Protein AF-A0A1B7YRK6-F1 (afdb_monomer_lite)

Radius of gyration: 21.03 Å; chains: 1; bounding box: 61×42×47 Å

Structure (mmCIF, N/CA/C/O backbone):
data_AF-A0A1B7YRK6-F1
#
_entry.id   AF-A0A1B7YRK6-F1
#
loop_
_atom_site.group_PDB
_atom_site.id
_atom_site.type_symbol
_atom_site.label_atom_id
_atom_site.label_alt_id
_atom_site.label_comp_id
_atom_site.label_asym_id
_atom_site.label_entity_id
_atom_site.label_seq_id
_atom_site.pdbx_PDB_ins_code
_atom_site.Cartn_x
_atom_site.Cartn_y
_atom_site.Cartn_z
_atom_site.occupancy
_atom_site.B_iso_or_equiv
_atom_site.auth_seq_id
_atom_site.auth_comp_id
_atom_site.auth_asym_id
_atom_site.auth_atom_id
_atom_site.pdbx_PDB_model_num
ATOM 1 N N . MET A 1 1 ? -47.506 -24.600 25.001 1.00 58.94 1 MET A N 1
ATOM 2 C CA . MET A 1 1 ? -47.077 -23.184 25.116 1.00 58.94 1 MET A CA 1
ATOM 3 C C . MET A 1 1 ? -45.556 -22.979 25.118 1.00 58.94 1 MET A C 1
ATOM 5 O O . MET A 1 1 ? -45.128 -21.920 24.687 1.00 58.94 1 MET A O 1
ATOM 9 N N . SER A 1 2 ? -44.720 -23.956 25.503 1.00 68.44 2 SER A N 1
ATOM 10 C CA . SER A 1 2 ? -43.252 -23.774 25.579 1.00 68.44 2 SER A CA 1
ATOM 11 C C . SER A 1 2 ? -42.533 -23.598 24.230 1.00 68.44 2 SER A C 1
ATOM 13 O O . SER A 1 2 ? -41.586 -22.824 24.140 1.00 68.44 2 SER A O 1
ATOM 15 N N . ARG A 1 3 ? -42.990 -24.269 23.162 1.00 61.28 3 ARG A N 1
ATOM 16 C CA . ARG A 1 3 ? -42.303 -24.245 21.856 1.00 61.28 3 ARG A CA 1
ATOM 17 C C . ARG A 1 3 ? -42.403 -22.895 21.134 1.00 61.28 3 ARG A C 1
ATOM 19 O O . ARG A 1 3 ? -41.414 -22.431 20.588 1.00 61.28 3 ARG A O 1
ATOM 26 N N . LEU A 1 4 ? -43.555 -22.221 21.191 1.00 70.06 4 LEU A N 1
ATOM 27 C CA . LEU A 1 4 ? -43.751 -20.888 20.589 1.00 70.06 4 LEU A CA 1
ATOM 28 C C . LEU A 1 4 ? -42.858 -19.814 21.232 1.00 70.06 4 LEU A C 1
ATOM 30 O O . LEU A 1 4 ? -42.309 -18.969 20.530 1.00 70.06 4 LEU A O 1
ATOM 34 N N . LEU A 1 5 ? -42.647 -19.898 22.549 1.00 69.94 5 LEU A N 1
ATOM 35 C CA . LEU A 1 5 ? -41.717 -19.035 23.284 1.00 69.94 5 LEU A CA 1
ATOM 36 C C . LEU A 1 5 ? -40.255 -19.296 22.887 1.00 69.94 5 LEU A C 1
ATOM 38 O O . LEU A 1 5 ? -39.500 -18.347 22.684 1.00 69.94 5 LEU A O 1
ATOM 42 N N . GLN A 1 6 ? -39.870 -20.562 22.688 1.00 72.88 6 GLN A N 1
ATOM 43 C CA . GLN A 1 6 ? -38.528 -20.914 22.206 1.00 72.88 6 GLN A CA 1
ATOM 44 C C . GLN A 1 6 ? -38.248 -20.382 20.794 1.00 72.88 6 GLN A C 1
ATOM 46 O O . GLN A 1 6 ? -37.171 -19.833 20.564 1.00 72.88 6 GLN A O 1
ATOM 51 N N . TYR A 1 7 ? -39.204 -20.484 19.863 1.00 79.38 7 TYR A N 1
ATOM 52 C CA . TYR A 1 7 ? -39.031 -19.945 18.507 1.00 79.38 7 TYR A CA 1
ATOM 53 C C . TYR A 1 7 ? -38.956 -18.411 18.492 1.00 79.38 7 TYR A C 1
ATOM 55 O O . TYR A 1 7 ? -38.153 -17.848 17.747 1.00 79.38 7 TYR A O 1
ATOM 63 N N . GLY A 1 8 ? -39.722 -17.734 19.356 1.00 80.12 8 GLY A N 1
ATOM 64 C CA . GLY A 1 8 ? -39.638 -16.281 19.531 1.00 80.12 8 GLY A CA 1
ATOM 65 C C . GLY A 1 8 ? -38.273 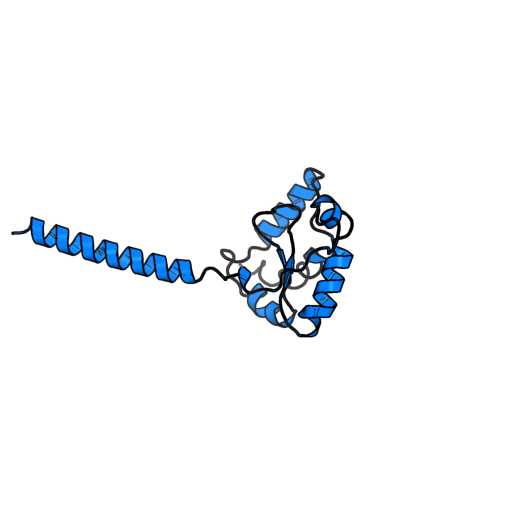-15.825 20.059 1.00 80.12 8 GLY A C 1
ATOM 66 O O . GLY A 1 8 ? -37.666 -14.908 19.504 1.00 80.12 8 GLY A O 1
ATOM 67 N N . CYS A 1 9 ? -37.740 -16.513 21.075 1.00 81.25 9 CYS A N 1
ATOM 68 C CA . CYS A 1 9 ? -36.396 -16.246 21.593 1.00 81.25 9 CYS A CA 1
ATOM 69 C C . CYS A 1 9 ? -35.302 -16.510 20.548 1.00 81.25 9 CYS A C 1
ATOM 71 O O . CYS A 1 9 ? -34.363 -15.722 20.441 1.00 81.25 9 CYS A O 1
ATOM 73 N N . ALA A 1 10 ? -35.428 -17.576 19.752 1.00 83.19 10 ALA A N 1
ATOM 74 C CA . ALA A 1 10 ? -34.457 -17.904 18.711 1.00 83.19 10 ALA A CA 1
ATOM 75 C C . ALA A 1 10 ? -34.417 -16.841 17.599 1.00 83.19 10 ALA A C 1
ATOM 77 O O . ALA A 1 10 ? -33.333 -16.429 17.190 1.00 83.19 10 ALA A O 1
ATOM 78 N N . LEU A 1 11 ? -35.576 -16.341 17.154 1.00 85.75 11 LEU A N 1
ATOM 79 C CA . LEU A 1 11 ? -35.660 -15.282 16.141 1.00 85.75 11 LEU A CA 1
ATOM 80 C C . LEU A 1 11 ? -35.078 -13.952 16.634 1.00 85.75 11 LEU A C 1
ATOM 82 O O . LEU A 1 11 ? -34.357 -13.286 15.889 1.00 85.75 11 LEU A O 1
ATOM 86 N N . LEU A 1 12 ? -35.327 -13.588 17.896 1.00 88.56 12 LEU A N 1
ATOM 87 C CA . LEU A 1 12 ? -34.723 -12.400 18.504 1.00 88.56 12 LEU A CA 1
ATOM 88 C C . LEU A 1 12 ? -33.202 -12.542 18.631 1.00 88.56 12 LEU A C 1
ATOM 90 O O . LEU A 1 12 ? -32.476 -11.620 18.264 1.00 88.56 12 LEU A O 1
ATOM 94 N N . ALA A 1 13 ? -32.707 -13.700 19.078 1.00 86.62 13 ALA A N 1
ATOM 95 C CA . ALA A 1 13 ? -31.271 -13.958 19.175 1.00 86.62 13 ALA A CA 1
ATOM 96 C C . ALA A 1 13 ? -30.585 -13.903 17.800 1.00 86.62 13 ALA A C 1
ATOM 98 O O . ALA A 1 13 ? -29.521 -13.297 17.668 1.00 86.62 1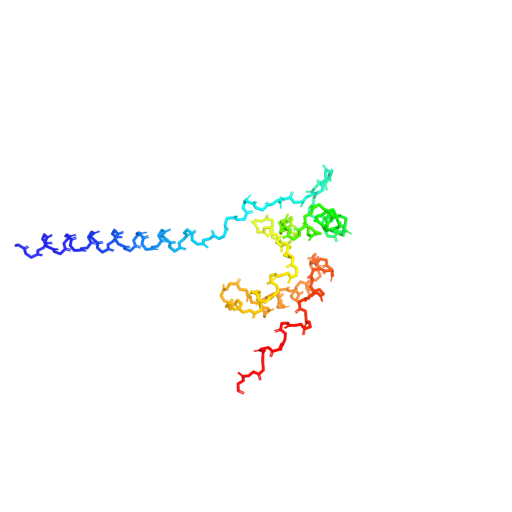3 ALA A O 1
ATOM 99 N N . PHE A 1 14 ? -31.215 -14.462 16.763 1.00 89.38 14 PHE A N 1
ATOM 100 C CA . PHE A 1 14 ? -30.693 -14.418 15.397 1.00 89.38 14 PHE A CA 1
ATOM 101 C C . PHE A 1 14 ? -30.685 -12.992 14.838 1.00 89.38 14 PHE A C 1
ATOM 103 O O . PHE A 1 14 ? -29.688 -12.557 14.263 1.00 89.38 14 PHE A O 1
ATOM 110 N N . GLY A 1 15 ? -31.761 -12.232 15.070 1.00 88.88 15 GLY A N 1
ATOM 111 C CA . GLY A 1 15 ? -31.853 -10.826 14.684 1.00 88.88 15 GLY A CA 1
ATOM 112 C C . GLY A 1 15 ? -30.778 -9.970 15.353 1.00 88.88 15 GLY A C 1
ATOM 113 O O . GLY A 1 15 ? -30.107 -9.193 14.675 1.00 88.88 15 GLY A O 1
ATOM 114 N N . VAL A 1 16 ? -30.551 -10.159 16.656 1.00 90.50 16 VAL A N 1
ATOM 115 C CA . VAL A 1 16 ? -29.501 -9.464 17.418 1.00 90.50 16 VAL A CA 1
ATOM 116 C C . VAL A 1 16 ? -28.107 -9.869 16.934 1.00 90.50 16 VAL A C 1
ATOM 118 O O . VAL A 1 16 ? -27.272 -8.995 16.696 1.00 90.50 16 VAL A O 1
ATOM 121 N N . CYS A 1 17 ? -27.856 -11.162 16.713 1.00 86.94 17 CYS A N 1
ATOM 122 C CA . CYS A 1 17 ? -26.573 -11.656 16.210 1.00 86.94 17 CYS A CA 1
ATOM 123 C C . CYS A 1 17 ? -26.264 -11.100 14.810 1.00 86.94 17 CYS A C 1
ATOM 125 O O . CYS A 1 17 ? -25.164 -10.598 14.570 1.00 86.94 17 CYS A O 1
ATOM 127 N N . TRP A 1 18 ? -27.261 -11.072 13.921 1.00 85.38 18 TRP A N 1
ATOM 128 C CA . TRP A 1 18 ? -27.142 -10.479 12.590 1.00 85.38 18 TRP A CA 1
ATOM 129 C C . TRP A 1 18 ? -26.868 -8.972 12.649 1.00 85.38 18 TRP A C 1
ATOM 131 O O . TRP A 1 18 ? -26.013 -8.465 11.923 1.00 85.38 18 TRP A O 1
ATOM 141 N N . LEU A 1 19 ? -27.528 -8.239 13.551 1.00 85.00 19 LEU A N 1
ATOM 142 C CA . LEU A 1 19 ? -27.313 -6.799 13.730 1.00 85.00 19 LEU A CA 1
ATOM 143 C C . LEU A 1 19 ? -25.915 -6.487 14.284 1.00 85.00 19 LEU A C 1
ATOM 145 O O . LEU A 1 19 ? -25.268 -5.540 13.826 1.00 85.00 19 LEU A O 1
ATOM 149 N N . ILE A 1 20 ? -25.428 -7.305 15.221 1.00 81.81 20 ILE A N 1
ATOM 150 C CA . ILE A 1 20 ? -24.076 -7.214 15.783 1.00 81.81 20 ILE A CA 1
ATOM 151 C C . ILE A 1 20 ? -23.030 -7.534 14.709 1.00 81.81 20 ILE A C 1
ATOM 153 O O . ILE A 1 20 ? -22.112 -6.737 14.508 1.00 81.81 20 ILE A O 1
ATOM 157 N N . GLN A 1 21 ? -23.200 -8.619 13.946 1.00 73.94 21 GLN A N 1
ATOM 158 C CA . GLN A 1 21 ? -22.327 -8.951 12.814 1.00 73.94 21 GLN A CA 1
ATOM 159 C C . GLN A 1 21 ? -22.329 -7.858 11.744 1.00 73.94 21 GLN A C 1
ATOM 161 O O . GLN A 1 21 ? -21.271 -7.509 11.218 1.00 73.94 21 GLN A O 1
ATOM 166 N N . ARG A 1 22 ? -23.489 -7.267 11.443 1.00 72.44 22 ARG A N 1
ATOM 167 C CA . ARG A 1 22 ? -23.605 -6.182 10.462 1.00 72.44 22 ARG A CA 1
ATOM 168 C C . ARG A 1 22 ? -22.926 -4.903 10.951 1.00 72.44 22 ARG A C 1
ATOM 170 O O . ARG A 1 22 ? -22.284 -4.223 10.152 1.00 72.44 22 ARG A O 1
ATOM 177 N N . ARG A 1 23 ? -23.009 -4.579 12.249 1.00 64.31 23 ARG A N 1
ATOM 178 C CA . ARG A 1 23 ? -22.260 -3.453 12.837 1.00 64.31 23 ARG A CA 1
ATOM 179 C C . ARG A 1 23 ? -20.753 -3.711 12.889 1.00 64.31 23 ARG A C 1
ATOM 181 O O . ARG A 1 23 ? -19.994 -2.797 12.581 1.00 64.31 23 ARG A O 1
ATOM 188 N N . LEU A 1 24 ? -20.319 -4.929 13.213 1.00 60.19 24 LEU A N 1
ATOM 189 C CA . LEU A 1 24 ? -18.903 -5.314 13.204 1.00 60.19 24 LEU A CA 1
ATOM 190 C C . LEU A 1 24 ? -18.321 -5.339 11.781 1.00 60.19 24 LEU A C 1
ATOM 192 O O . LEU A 1 24 ? -17.223 -4.836 11.571 1.00 60.19 24 LEU A O 1
ATOM 196 N N . SER A 1 25 ? -19.070 -5.815 10.780 1.00 49.31 25 SER A N 1
ATOM 197 C CA . SER A 1 25 ? -18.643 -5.780 9.369 1.00 49.31 25 SER A CA 1
ATOM 198 C C . SER A 1 25 ? -18.589 -4.367 8.790 1.00 49.31 25 SER A C 1
ATOM 200 O O . SER A 1 25 ? -17.755 -4.098 7.933 1.00 49.31 25 SER A O 1
ATOM 202 N N . ARG A 1 26 ? -19.420 -3.434 9.274 1.00 48.22 26 ARG A N 1
ATOM 203 C CA . ARG A 1 26 ? -19.352 -2.012 8.883 1.00 48.22 26 ARG A CA 1
ATOM 204 C C . ARG A 1 26 ? -18.108 -1.281 9.401 1.00 48.22 26 ARG A C 1
ATOM 206 O O . ARG A 1 26 ? -17.867 -0.162 8.968 1.00 48.22 26 ARG A O 1
ATOM 213 N N . ARG A 1 27 ? -17.309 -1.892 10.287 1.00 48.62 27 ARG A N 1
ATOM 214 C CA . ARG A 1 27 ? -15.962 -1.401 10.631 1.00 48.62 27 ARG A CA 1
ATOM 215 C C . ARG A 1 27 ? -14.889 -1.811 9.618 1.00 48.62 27 ARG A C 1
ATOM 217 O O . ARG A 1 27 ? -13.721 -1.508 9.841 1.00 48.62 27 ARG A O 1
ATOM 224 N N . ARG A 1 28 ? -15.240 -2.487 8.518 1.00 51.81 28 ARG A N 1
ATOM 225 C CA . ARG A 1 28 ? -14.312 -2.642 7.394 1.00 51.81 28 ARG A CA 1
ATOM 226 C C . ARG A 1 28 ? -14.012 -1.250 6.844 1.00 51.81 28 ARG A C 1
ATOM 228 O O . ARG A 1 28 ? -14.927 -0.534 6.449 1.00 51.81 28 ARG A O 1
ATOM 235 N N . TYR A 1 29 ? -12.742 -0.860 6.913 1.00 56.47 29 TYR A N 1
ATOM 236 C CA . TYR A 1 29 ? -12.251 0.392 6.357 1.00 56.47 29 TYR A CA 1
ATOM 237 C C . TYR A 1 29 ? -12.647 0.453 4.885 1.00 56.47 29 TYR A C 1
ATOM 239 O O . TYR A 1 29 ? -12.268 -0.412 4.100 1.00 56.47 29 TYR A O 1
ATOM 247 N N . ASP A 1 30 ? -13.454 1.449 4.540 1.00 66.62 30 ASP A N 1
ATOM 248 C CA . ASP A 1 30 ? -13.889 1.679 3.172 1.00 66.62 30 ASP A CA 1
ATOM 249 C C . ASP A 1 30 ? -12.726 2.307 2.394 1.00 66.62 30 ASP A C 1
ATOM 251 O O . ASP A 1 30 ? -12.557 3.530 2.355 1.00 66.62 30 ASP A O 1
ATOM 255 N N . LEU A 1 31 ? -11.858 1.438 1.867 1.00 75.00 31 LEU A N 1
ATOM 256 C CA . LEU A 1 31 ? -10.677 1.819 1.094 1.00 75.00 31 LEU A CA 1
ATOM 257 C C . LEU A 1 31 ? -11.052 2.535 -0.209 1.00 75.00 31 LEU A C 1
ATOM 259 O O . LEU A 1 31 ? -10.202 3.220 -0.781 1.00 75.00 31 LEU A O 1
ATOM 263 N N . ASP A 1 32 ? -12.309 2.446 -0.650 1.00 81.12 32 ASP A N 1
ATOM 264 C CA . ASP A 1 32 ? -12.773 3.092 -1.877 1.00 81.12 32 ASP A CA 1
ATOM 265 C C . ASP A 1 32 ? -12.793 4.617 -1.758 1.00 81.12 32 ASP A C 1
ATOM 267 O O . ASP A 1 32 ? -12.670 5.314 -2.766 1.00 81.12 32 ASP A O 1
ATOM 271 N N . LYS A 1 33 ? -12.840 5.145 -0.528 1.00 85.56 33 LYS A N 1
ATOM 272 C CA . LYS A 1 33 ? -12.745 6.587 -0.246 1.00 85.56 33 LYS A CA 1
ATOM 273 C C . LYS A 1 33 ? -11.338 7.150 -0.419 1.00 85.56 33 LYS A C 1
ATOM 275 O O . LYS A 1 33 ? -11.176 8.369 -0.463 1.00 85.56 33 LYS A O 1
ATOM 280 N N . LEU A 1 34 ? -10.321 6.292 -0.460 1.00 89.44 34 LEU A N 1
ATOM 281 C CA . LEU A 1 34 ? -8.946 6.728 -0.646 1.00 89.44 34 LEU A CA 1
ATOM 282 C C . LEU A 1 34 ? -8.664 6.967 -2.135 1.00 89.44 3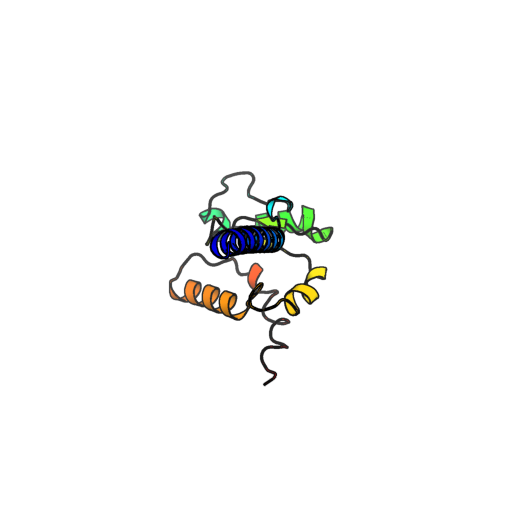4 LEU A C 1
ATOM 284 O O . LEU A 1 34 ? -9.030 6.120 -2.962 1.00 89.44 34 LEU A O 1
ATOM 288 N N . PRO A 1 35 ? -7.962 8.063 -2.479 1.00 93.56 35 PRO A N 1
ATOM 289 C CA . PRO A 1 35 ? -7.490 8.298 -3.836 1.00 93.56 35 PRO A CA 1
ATOM 290 C C . PRO A 1 35 ? -6.709 7.094 -4.362 1.00 93.56 35 PRO A C 1
ATOM 292 O O . PRO A 1 35 ? -5.841 6.565 -3.662 1.00 93.56 35 PRO A O 1
ATOM 295 N N . PHE A 1 36 ? -7.023 6.661 -5.584 1.00 92.94 36 PHE A N 1
ATOM 296 C CA . PHE A 1 36 ? -6.333 5.560 -6.249 1.00 92.94 36 PHE A CA 1
ATOM 297 C C . PHE A 1 36 ? -5.320 6.097 -7.256 1.00 92.94 36 PHE A C 1
ATOM 299 O O . PHE A 1 36 ? -5.696 6.694 -8.263 1.00 92.94 36 PHE A O 1
ATOM 306 N N . VAL A 1 37 ? -4.038 5.882 -6.970 1.00 91.69 37 VAL A N 1
ATOM 307 C CA . VAL A 1 37 ? -2.916 6.323 -7.799 1.00 91.69 37 VAL A CA 1
ATOM 308 C C . VAL A 1 37 ? -2.448 5.155 -8.654 1.00 91.69 37 VAL A C 1
ATOM 310 O O . VAL A 1 37 ? -2.121 4.073 -8.153 1.00 91.69 37 VAL A O 1
ATOM 313 N N . ARG A 1 38 ? -2.413 5.389 -9.961 1.00 91.81 38 ARG A N 1
ATOM 314 C CA . ARG A 1 38 ? -2.043 4.406 -10.974 1.00 91.81 38 ARG A CA 1
ATOM 315 C C . ARG A 1 38 ? -1.250 5.045 -12.099 1.00 91.81 38 ARG A C 1
ATOM 317 O O . ARG A 1 38 ? -1.142 6.270 -12.146 1.00 91.81 38 ARG A O 1
ATOM 324 N N . PHE A 1 39 ? -0.697 4.225 -12.983 1.00 89.44 39 PHE A N 1
ATOM 325 C CA . PHE A 1 39 ? -0.096 4.759 -14.196 1.00 89.44 39 PHE A CA 1
ATOM 326 C C . PHE A 1 39 ? -1.192 5.285 -15.130 1.00 89.44 39 PHE A C 1
ATOM 328 O O . PHE A 1 39 ? -2.250 4.671 -15.256 1.00 89.44 39 PHE A O 1
ATOM 335 N N . GLU A 1 40 ? -0.949 6.424 -15.781 1.00 86.75 40 GLU A N 1
ATOM 336 C CA . GLU A 1 40 ? -1.897 6.966 -16.767 1.00 86.75 40 GLU A CA 1
ATOM 337 C C . GLU A 1 40 ? -1.953 6.102 -18.029 1.00 86.75 40 GLU A C 1
ATOM 339 O O . GLU A 1 40 ? -3.016 5.881 -18.601 1.00 86.75 40 GLU A O 1
ATOM 344 N N . GLU A 1 41 ? -0.806 5.546 -18.410 1.00 88.81 41 GLU A N 1
ATOM 345 C CA . GLU A 1 41 ? -0.655 4.641 -19.542 1.00 88.81 41 GLU A CA 1
ATOM 346 C C . GLU A 1 41 ? -0.151 3.281 -19.049 1.00 88.81 41 GLU A C 1
ATOM 348 O O . GLU A 1 41 ? 0.517 3.209 -18.023 1.00 88.81 41 GLU A O 1
ATOM 353 N N . ASN A 1 42 ? -0.412 2.194 -19.779 1.00 86.94 42 ASN A N 1
ATOM 354 C CA . ASN A 1 42 ? 0.188 0.875 -19.521 1.00 86.94 42 ASN A CA 1
ATOM 355 C C . ASN A 1 42 ? 0.157 0.437 -18.032 1.00 86.94 42 ASN A C 1
ATOM 357 O O . ASN A 1 42 ? 1.192 0.138 -17.437 1.00 86.94 42 ASN A O 1
ATOM 361 N N . ASP A 1 43 ? -1.031 0.445 -17.419 1.00 86.06 43 ASP A N 1
ATOM 362 C CA . ASP A 1 43 ? -1.260 0.134 -15.998 1.00 86.06 43 ASP A CA 1
ATOM 363 C C . ASP A 1 43 ? -1.203 -1.383 -15.706 1.00 86.06 43 ASP A C 1
ATOM 365 O O . ASP A 1 43 ? -2.171 -2.014 -15.272 1.00 86.06 43 ASP A O 1
ATOM 369 N N . THR A 1 44 ? -0.068 -2.008 -16.014 1.00 86.50 44 THR A N 1
ATOM 370 C CA . THR A 1 44 ? 0.144 -3.463 -15.965 1.00 86.50 44 THR A CA 1
ATOM 371 C C . THR A 1 44 ? 0.920 -3.891 -14.716 1.00 86.50 44 THR A C 1
ATOM 373 O O . THR A 1 44 ? 1.747 -3.119 -14.222 1.00 86.50 44 THR A O 1
ATOM 376 N N . PRO A 1 45 ? 0.689 -5.103 -14.167 1.00 82.44 45 PRO A N 1
ATOM 377 C CA . PRO A 1 45 ? 1.434 -5.600 -13.004 1.00 82.44 45 PRO A CA 1
ATOM 378 C C . PRO A 1 45 ? 2.953 -5.524 -13.189 1.00 82.44 45 PRO A C 1
ATOM 380 O O . PRO A 1 45 ? 3.670 -5.113 -12.279 1.00 82.44 45 PRO A O 1
ATOM 383 N N . GLU A 1 46 ? 3.438 -5.842 -14.386 1.00 83.75 46 GLU A N 1
ATOM 384 C CA . GLU A 1 46 ? 4.853 -5.830 -14.752 1.00 83.75 46 GLU A CA 1
ATOM 385 C C . GLU A 1 46 ? 5.443 -4.421 -14.624 1.00 83.75 46 GLU A C 1
ATOM 387 O O . GLU A 1 46 ? 6.552 -4.248 -14.112 1.00 83.75 46 GLU A O 1
ATOM 392 N N . ARG A 1 47 ? 4.673 -3.394 -15.008 1.00 83.62 47 ARG A N 1
ATOM 393 C CA . ARG A 1 47 ? 5.087 -1.996 -14.863 1.00 83.62 47 ARG A CA 1
ATOM 394 C C . ARG A 1 47 ? 5.208 -1.584 -13.398 1.00 83.62 47 ARG A C 1
ATOM 396 O O . ARG A 1 47 ? 6.136 -0.858 -13.052 1.00 83.62 47 ARG A O 1
ATOM 403 N N . TYR A 1 48 ? 4.341 -2.081 -12.517 1.00 81.44 48 TYR A N 1
ATOM 404 C CA . TYR A 1 48 ? 4.468 -1.848 -11.072 1.00 81.44 48 TYR A CA 1
ATOM 405 C C . TYR A 1 48 ? 5.699 -2.525 -10.467 1.00 81.44 48 TYR A C 1
ATOM 407 O O . TYR A 1 48 ? 6.269 -2.004 -9.510 1.00 81.44 48 TYR A O 1
ATOM 415 N N . VAL A 1 49 ? 6.133 -3.659 -11.013 1.00 79.31 49 VAL A N 1
ATOM 416 C CA . VAL A 1 49 ? 7.369 -4.324 -10.575 1.00 79.31 49 VAL A CA 1
ATOM 417 C C . VAL A 1 49 ? 8.598 -3.533 -11.031 1.00 79.31 49 VAL A C 1
ATOM 419 O O . VAL A 1 49 ? 9.541 -3.369 -10.258 1.00 79.31 49 VAL A O 1
ATOM 422 N N . ALA A 1 50 ? 8.575 -3.012 -12.259 1.00 80.56 50 ALA A N 1
ATOM 423 C CA . ALA A 1 50 ? 9.702 -2.297 -12.853 1.00 80.56 50 ALA A CA 1
ATOM 424 C C . ALA A 1 50 ? 9.829 -0.829 -12.394 1.00 80.56 50 ALA A C 1
ATOM 426 O O . ALA A 1 50 ? 10.944 -0.346 -12.202 1.00 80.56 50 ALA A O 1
ATOM 427 N N . ASP A 1 51 ? 8.712 -0.114 -12.220 1.00 82.50 51 ASP A N 1
ATOM 428 C CA . ASP A 1 51 ? 8.688 1.346 -12.037 1.00 82.50 51 ASP A CA 1
ATOM 429 C C . ASP A 1 51 ? 7.615 1.828 -11.039 1.00 82.50 51 ASP A C 1
ATOM 431 O O . ASP A 1 51 ? 6.983 2.869 -11.210 1.00 82.50 51 ASP A O 1
ATOM 435 N N . SER A 1 52 ? 7.399 1.123 -9.925 1.00 82.81 52 SER A N 1
ATOM 436 C CA . SER A 1 52 ? 6.510 1.651 -8.869 1.00 82.81 52 SER A CA 1
ATOM 437 C C . SER A 1 52 ? 6.948 3.023 -8.335 1.00 82.81 52 SER A C 1
ATOM 439 O O . SER A 1 52 ? 6.142 3.753 -7.753 1.00 82.81 52 SER A O 1
ATOM 441 N N . ARG A 1 53 ? 8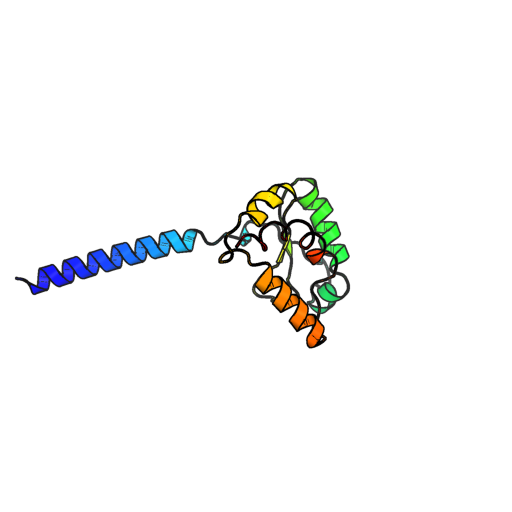.232 3.379 -8.503 1.00 80.62 53 ARG A N 1
ATOM 442 C CA . ARG A 1 53 ? 8.820 4.623 -8.005 1.00 80.62 53 ARG A CA 1
ATOM 443 C C . ARG A 1 53 ? 8.118 5.841 -8.591 1.00 80.62 53 ARG A C 1
ATOM 445 O O . ARG A 1 53 ? 7.896 6.797 -7.848 1.00 80.62 53 ARG A O 1
ATOM 452 N N . SER A 1 54 ? 7.765 5.823 -9.874 1.00 84.94 54 SER A N 1
ATOM 453 C CA . SER A 1 54 ? 7.083 6.953 -10.510 1.00 84.94 54 SER A CA 1
ATOM 454 C C . SER A 1 54 ? 5.659 7.143 -9.969 1.00 84.94 54 SER A C 1
ATOM 456 O O . SER A 1 54 ? 5.286 8.267 -9.625 1.00 84.94 54 SER A O 1
ATOM 458 N N . VAL A 1 55 ? 4.904 6.057 -9.757 1.00 88.38 55 VAL A N 1
ATOM 459 C CA . VAL A 1 55 ? 3.569 6.088 -9.118 1.00 88.38 55 VAL A CA 1
ATOM 460 C C . VAL A 1 55 ? 3.659 6.576 -7.676 1.00 88.38 55 VAL A C 1
ATOM 462 O O . VAL A 1 55 ? 2.897 7.452 -7.269 1.00 88.38 55 VAL A O 1
ATOM 465 N N . LEU A 1 56 ? 4.618 6.060 -6.904 1.00 86.88 56 LEU A N 1
ATOM 466 C CA . LEU A 1 56 ? 4.854 6.486 -5.523 1.00 86.88 56 LEU A CA 1
ATOM 467 C C . LEU A 1 56 ? 5.229 7.968 -5.444 1.00 86.88 56 LEU A C 1
ATOM 469 O O . LEU A 1 56 ? 4.738 8.678 -4.568 1.00 86.88 56 LEU A O 1
ATOM 473 N N . HIS A 1 57 ? 6.070 8.448 -6.361 1.00 86.62 57 HIS A N 1
ATOM 474 C CA . HIS A 1 57 ? 6.437 9.858 -6.439 1.00 86.62 57 HIS A CA 1
ATOM 475 C C . HIS A 1 57 ? 5.224 10.736 -6.775 1.00 86.62 57 HIS A C 1
ATOM 477 O O . HIS A 1 57 ? 5.000 11.747 -6.109 1.00 86.62 57 HIS A O 1
ATOM 483 N N . SER A 1 58 ? 4.410 10.326 -7.751 1.00 90.38 58 SER A N 1
ATOM 484 C CA . SER A 1 58 ? 3.163 11.015 -8.099 1.00 90.38 58 SER A CA 1
ATOM 485 C C . SER A 1 58 ? 2.213 11.096 -6.899 1.00 90.38 58 SER A C 1
ATOM 487 O O . SER A 1 58 ? 1.813 12.189 -6.488 1.00 90.38 58 SER A O 1
ATOM 489 N N . GLY A 1 59 ? 1.948 9.960 -6.246 1.00 89.69 59 GLY A N 1
ATOM 490 C CA . GLY A 1 59 ? 1.105 9.903 -5.052 1.00 89.69 59 GLY A CA 1
ATOM 491 C C . GLY A 1 59 ? 1.669 10.710 -3.878 1.00 89.69 59 GLY A C 1
ATOM 492 O O . GLY A 1 59 ? 0.915 11.324 -3.120 1.00 89.69 59 GLY A O 1
ATOM 493 N N . TYR A 1 60 ? 2.996 10.787 -3.747 1.00 89.31 60 TYR A N 1
ATOM 494 C CA . TYR A 1 60 ? 3.637 11.644 -2.755 1.00 89.31 60 TYR A CA 1
ATOM 495 C C . TYR A 1 60 ? 3.367 13.130 -3.009 1.00 89.31 60 TYR A C 1
ATOM 497 O O . TYR A 1 60 ? 2.948 13.838 -2.090 1.00 89.31 60 TYR A O 1
ATOM 505 N N . VAL A 1 61 ? 3.586 13.594 -4.243 1.00 92.75 61 VAL A N 1
ATOM 506 C CA . VAL A 1 61 ? 3.395 15.000 -4.627 1.00 92.75 61 VAL A CA 1
ATOM 507 C C . VAL A 1 61 ? 1.930 15.414 -4.499 1.00 92.75 61 VAL A C 1
ATOM 509 O O . VAL A 1 61 ? 1.657 16.485 -3.961 1.00 92.75 61 VAL A O 1
ATOM 512 N N . GLN A 1 62 ? 1.004 14.569 -4.952 1.00 93.81 62 GLN A N 1
ATOM 513 C CA . GLN A 1 62 ? -0.425 14.885 -4.975 1.00 93.81 62 GLN A CA 1
ATOM 514 C C . GLN A 1 62 ? -1.080 14.773 -3.588 1.00 93.81 62 GLN A C 1
ATOM 516 O O . GLN A 1 62 ? -1.893 15.622 -3.216 1.00 93.81 62 GLN A O 1
ATOM 521 N N . TYR A 1 63 ? -0.716 13.752 -2.803 1.00 93.50 63 TYR A N 1
ATOM 522 C CA . TYR A 1 63 ? -1.459 13.389 -1.592 1.00 93.50 63 TYR A CA 1
ATOM 523 C C . TYR A 1 63 ? -0.611 13.422 -0.320 1.00 93.50 63 TYR A C 1
ATOM 525 O O . TYR A 1 63 ? -0.958 14.142 0.623 1.00 93.50 63 TYR A O 1
ATOM 533 N N . LEU A 1 64 ? 0.513 12.695 -0.263 1.00 89.56 64 LEU A N 1
ATOM 534 C CA . LEU A 1 64 ? 1.237 12.540 1.011 1.00 89.56 64 LEU A CA 1
ATOM 535 C C . LEU A 1 64 ? 1.832 13.848 1.532 1.00 89.56 64 LEU A C 1
ATOM 537 O O . LEU A 1 64 ? 1.832 14.040 2.749 1.00 89.56 64 LEU A O 1
ATOM 541 N N . LYS A 1 65 ? 2.290 14.757 0.658 1.00 89.25 65 LYS A N 1
ATOM 542 C CA . LYS A 1 65 ? 2.750 16.099 1.070 1.00 89.25 65 LYS A CA 1
ATOM 543 C C . LYS A 1 65 ? 1.688 16.872 1.856 1.00 89.25 65 LYS A C 1
ATOM 545 O O . LYS A 1 65 ? 2.031 17.626 2.758 1.00 89.25 65 LYS A O 1
ATOM 550 N N . ASN A 1 66 ? 0.415 16.627 1.558 1.00 92.06 66 ASN A N 1
ATOM 551 C CA . ASN A 1 66 ? -0.734 17.250 2.216 1.00 92.06 66 ASN A CA 1
ATOM 552 C C . ASN A 1 66 ? -1.278 16.397 3.377 1.00 92.06 66 ASN A C 1
ATOM 554 O O . ASN A 1 66 ? -2.335 16.684 3.937 1.00 92.06 66 ASN A O 1
ATOM 558 N N . GLY A 1 67 ? -0.586 15.310 3.737 1.00 88.94 67 GLY A N 1
ATOM 559 C CA . GLY A 1 67 ? -1.019 14.386 4.779 1.00 88.94 67 GLY A CA 1
ATOM 560 C C . GLY A 1 67 ? -2.252 13.562 4.401 1.00 88.94 67 GLY A C 1
ATOM 561 O O . GLY A 1 67 ? -2.952 13.090 5.304 1.00 88.94 67 GLY A O 1
ATOM 562 N N . ILE A 1 68 ? -2.523 13.392 3.106 1.00 92.12 68 ILE A N 1
ATOM 563 C CA . ILE A 1 68 ? -3.637 12.591 2.593 1.00 92.12 68 ILE A CA 1
ATOM 564 C C . ILE A 1 68 ? -3.103 11.193 2.235 1.00 92.12 68 ILE A C 1
ATOM 566 O O . ILE A 1 68 ? -2.145 11.094 1.466 1.00 92.12 68 ILE A O 1
ATOM 570 N N . PRO A 1 69 ? -3.663 10.109 2.801 1.00 91.88 69 PRO A N 1
ATOM 571 C CA . PRO A 1 69 ? -3.320 8.749 2.397 1.00 91.88 69 PRO A CA 1
ATOM 572 C C . PRO A 1 69 ? -3.863 8.429 1.006 1.00 91.88 69 PRO A C 1
ATOM 574 O O . PRO A 1 69 ? -4.911 8.936 0.612 1.00 91.88 69 PRO A O 1
ATOM 577 N N . PHE A 1 70 ? -3.177 7.548 0.286 1.00 91.81 70 PHE A N 1
ATOM 578 C CA . PHE A 1 70 ? -3.623 7.066 -1.019 1.00 91.81 70 PHE A CA 1
ATOM 579 C C . PHE A 1 70 ? -3.430 5.556 -1.131 1.00 91.81 70 PHE A C 1
ATOM 581 O O . PHE A 1 70 ? -2.679 4.946 -0.367 1.00 91.81 70 PHE A O 1
ATOM 588 N N . ARG A 1 71 ? -4.111 4.950 -2.098 1.00 91.38 71 ARG A N 1
ATOM 589 C CA . ARG A 1 71 ? -3.963 3.540 -2.455 1.00 91.38 71 ARG A CA 1
ATOM 590 C C . ARG A 1 71 ? -3.409 3.396 -3.866 1.00 91.38 71 ARG A C 1
ATOM 592 O O . ARG A 1 71 ? -3.657 4.238 -4.720 1.00 91.38 71 ARG A O 1
ATOM 599 N N . MET A 1 72 ? -2.668 2.328 -4.105 1.00 88.62 72 MET A N 1
ATOM 600 C CA . MET A 1 72 ? -2.130 1.956 -5.411 1.00 88.62 72 MET A CA 1
ATOM 601 C C . MET A 1 72 ? -2.279 0.451 -5.620 1.00 88.62 72 MET A C 1
ATOM 603 O O . MET A 1 72 ? -2.529 -0.302 -4.676 1.00 88.62 72 MET A O 1
ATOM 607 N N . ARG A 1 73 ? -2.132 -0.004 -6.863 1.00 86.44 73 ARG A N 1
ATOM 608 C CA . ARG A 1 73 ? -2.159 -1.434 -7.171 1.00 86.44 73 ARG A CA 1
ATOM 609 C C . ARG A 1 73 ? -1.047 -2.170 -6.424 1.00 86.44 73 ARG A C 1
ATOM 611 O O . ARG A 1 73 ? 0.089 -1.701 -6.373 1.00 86.44 73 ARG A O 1
ATOM 618 N N . ASN A 1 74 ? -1.374 -3.341 -5.890 1.00 84.06 74 ASN A N 1
ATOM 619 C CA . ASN A 1 74 ? -0.384 -4.288 -5.406 1.00 84.06 74 ASN A CA 1
ATOM 620 C C . ASN A 1 74 ? -0.068 -5.284 -6.540 1.00 84.06 74 ASN A C 1
ATOM 622 O O . ASN A 1 74 ? -0.977 -5.980 -6.992 1.00 84.06 74 ASN A O 1
ATOM 626 N N . PRO A 1 75 ? 1.184 -5.359 -7.030 1.00 75.94 75 PRO A N 1
ATOM 627 C CA . PRO A 1 75 ? 1.541 -6.273 -8.116 1.00 75.94 75 PRO A CA 1
ATOM 628 C C . PRO A 1 75 ? 1.443 -7.754 -7.717 1.00 75.94 75 PRO A C 1
ATOM 630 O O . PRO A 1 75 ? 1.356 -8.606 -8.594 1.00 75.94 75 PRO A O 1
ATOM 633 N N . VAL A 1 76 ? 1.453 -8.062 -6.416 1.00 74.44 76 VAL A N 1
ATOM 634 C CA . VAL A 1 76 ? 1.397 -9.435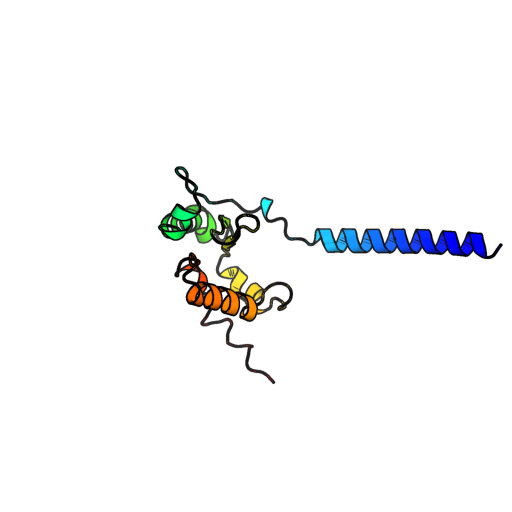 -5.884 1.00 74.44 76 VAL A CA 1
ATOM 635 C C . VAL A 1 76 ? -0.041 -9.885 -5.601 1.00 74.44 76 VAL A C 1
ATOM 637 O O . VAL A 1 76 ? -0.336 -11.071 -5.680 1.00 74.44 76 VAL A O 1
ATOM 640 N N . ASP A 1 77 ? -0.934 -8.948 -5.278 1.00 76.12 77 ASP A N 1
ATOM 641 C CA . ASP A 1 77 ? -2.329 -9.223 -4.914 1.00 76.12 77 ASP A CA 1
ATOM 642 C C . ASP A 1 77 ? -3.250 -8.151 -5.527 1.00 76.12 77 ASP A C 1
ATOM 644 O O . ASP A 1 77 ? -3.494 -7.113 -4.908 1.00 76.12 77 ASP A O 1
ATOM 648 N N . PRO A 1 78 ? -3.723 -8.349 -6.770 1.00 76.50 78 PRO A N 1
ATOM 649 C CA . PRO A 1 78 ? -4.530 -7.355 -7.475 1.00 76.50 78 PRO A CA 1
ATOM 650 C C . PRO A 1 78 ? -5.865 -7.031 -6.794 1.00 76.50 78 PRO A C 1
ATOM 652 O O . PRO A 1 78 ? -6.359 -5.914 -6.958 1.00 76.50 78 PRO A O 1
ATOM 655 N N . ASP A 1 79 ? -6.426 -7.979 -6.038 1.00 78.69 79 ASP A N 1
ATOM 656 C CA . ASP A 1 79 ? -7.709 -7.825 -5.345 1.00 78.69 79 ASP A CA 1
ATOM 657 C C . ASP A 1 79 ? -7.571 -6.964 -4.079 1.00 78.69 79 ASP A C 1
ATOM 659 O O . ASP A 1 79 ? -8.538 -6.340 -3.632 1.00 78.69 79 ASP A O 1
ATOM 663 N N . HIS A 1 80 ? -6.357 -6.874 -3.526 1.00 80.62 80 HIS A N 1
ATOM 664 C CA . HIS A 1 80 ? -6.060 -6.107 -2.320 1.00 80.62 80 HIS A CA 1
ATOM 665 C C . HIS A 1 80 ? -5.058 -4.976 -2.612 1.00 80.62 80 HIS A C 1
ATOM 667 O O . HIS A 1 80 ? -3.838 -5.176 -2.548 1.00 80.62 80 HIS A O 1
ATOM 673 N N . PRO A 1 81 ? -5.541 -3.749 -2.897 1.00 85.25 81 PRO A N 1
ATOM 674 C CA . PRO A 1 81 ? -4.669 -2.619 -3.189 1.00 85.25 81 PRO A CA 1
ATOM 675 C C . PRO A 1 81 ? -3.788 -2.258 -1.987 1.00 85.25 81 PRO A C 1
ATOM 677 O O . PRO A 1 81 ? -4.206 -2.314 -0.829 1.00 85.25 81 PRO A O 1
ATOM 680 N N . GLN A 1 82 ? -2.562 -1.826 -2.273 1.00 85.38 82 GLN A N 1
ATOM 681 C CA . GLN A 1 82 ? -1.632 -1.356 -1.257 1.00 85.38 82 GLN A CA 1
ATOM 682 C C . GLN A 1 82 ? -1.983 0.078 -0.850 1.00 85.38 82 GLN A C 1
ATOM 684 O O . GLN A 1 82 ? -2.164 0.945 -1.701 1.00 85.38 82 GLN A O 1
ATOM 689 N N . VAL A 1 83 ? -2.036 0.346 0.455 1.00 87.56 83 VAL A N 1
ATOM 690 C CA . VAL A 1 83 ? -2.273 1.689 1.003 1.00 87.56 83 VAL A CA 1
ATOM 691 C C . VAL A 1 83 ? -0.958 2.293 1.477 1.00 87.56 83 VAL A C 1
ATOM 693 O O . VAL A 1 83 ? -0.211 1.660 2.224 1.00 87.56 83 VAL A O 1
ATOM 696 N N . ILE A 1 84 ? -0.697 3.534 1.074 1.00 87.56 84 ILE A N 1
ATOM 697 C CA . ILE A 1 84 ? 0.452 4.318 1.516 1.00 87.56 84 ILE A CA 1
ATOM 698 C C . ILE A 1 84 ? -0.038 5.395 2.483 1.00 87.56 84 ILE A C 1
ATOM 700 O O . ILE A 1 84 ? -0.861 6.250 2.144 1.00 87.56 84 ILE A O 1
ATOM 704 N N . LEU A 1 85 ? 0.467 5.331 3.715 1.00 88.75 85 LEU A N 1
ATOM 705 C CA . LEU A 1 85 ? 0.049 6.195 4.814 1.00 88.75 85 LEU A CA 1
ATOM 706 C C . LEU A 1 85 ? 1.066 7.324 5.058 1.00 88.75 85 LEU A C 1
ATOM 708 O O . LEU A 1 85 ? 2.273 7.075 5.048 1.00 88.75 85 LEU A O 1
ATOM 712 N N . PRO A 1 86 ? 0.608 8.557 5.339 1.00 87.88 86 PRO A N 1
ATOM 713 C CA . PRO A 1 86 ? 1.462 9.626 5.840 1.00 87.88 86 PRO A CA 1
ATOM 714 C C . PRO A 1 86 ? 2.057 9.303 7.215 1.00 87.88 86 PRO A C 1
ATOM 716 O O . PRO A 1 86 ? 1.436 8.629 8.037 1.00 87.88 86 PRO A O 1
ATOM 719 N N . PHE A 1 87 ? 3.215 9.893 7.513 1.00 83.44 87 PHE A N 1
ATOM 720 C CA . PHE A 1 87 ? 3.969 9.633 8.746 1.00 83.44 87 PHE A CA 1
ATOM 721 C C . PHE A 1 87 ? 3.182 9.904 10.042 1.00 83.44 87 PHE A C 1
ATOM 723 O O . PHE A 1 87 ? 3.424 9.256 11.054 1.00 83.44 87 PHE A O 1
ATOM 730 N N . LYS A 1 88 ? 2.186 10.804 10.019 1.00 85.06 88 LYS A N 1
ATOM 731 C CA . LYS A 1 88 ? 1.322 11.087 11.183 1.00 85.06 88 LYS A CA 1
ATOM 732 C C . LYS A 1 88 ? 0.591 9.847 11.723 1.00 85.06 88 LYS A C 1
ATOM 734 O O . LYS A 1 88 ? 0.294 9.799 12.910 1.00 85.06 88 LYS A O 1
ATOM 739 N N . TYR A 1 89 ? 0.352 8.842 10.878 1.00 83.62 89 TYR A N 1
ATOM 740 C CA . TYR A 1 89 ? -0.302 7.586 11.261 1.00 83.62 89 TYR A CA 1
ATOM 741 C C . TYR A 1 89 ? 0.667 6.541 11.829 1.00 83.62 89 TYR A C 1
ATOM 743 O O . TYR A 1 89 ? 0.238 5.453 12.204 1.00 83.62 89 TYR A O 1
ATOM 751 N N . LEU A 1 90 ? 1.969 6.840 11.920 1.00 82.19 90 LEU A N 1
ATOM 752 C CA . LEU A 1 90 ? 2.968 5.878 12.388 1.00 82.19 90 LEU A CA 1
ATOM 753 C C . LEU A 1 90 ? 2.657 5.367 13.800 1.00 82.19 90 LEU A C 1
ATOM 755 O O . LEU A 1 90 ? 2.788 4.176 14.061 1.00 82.19 90 LEU A O 1
ATOM 759 N N . ASN A 1 91 ? 2.221 6.245 14.705 1.00 79.75 91 ASN A N 1
ATOM 760 C CA . ASN A 1 91 ? 1.889 5.843 16.073 1.00 79.75 91 ASN A CA 1
ATOM 761 C C . ASN A 1 91 ? 0.684 4.894 16.116 1.00 79.75 91 ASN A C 1
ATOM 763 O O . ASN A 1 91 ? 0.722 3.906 16.841 1.00 79.75 91 ASN A O 1
ATOM 767 N N . GLU A 1 92 ? -0.340 5.142 15.298 1.00 80.56 92 GLU A N 1
ATOM 768 C CA . GLU A 1 92 ? -1.509 4.260 15.185 1.00 80.56 92 GLU A CA 1
ATOM 769 C C . GLU A 1 92 ? -1.116 2.890 14.628 1.00 80.56 92 GLU A C 1
ATOM 771 O O . GLU A 1 92 ? -1.507 1.863 15.173 1.00 80.56 92 GLU A O 1
ATOM 776 N N . VAL A 1 93 ? -0.275 2.875 13.591 1.00 79.75 93 VAL A N 1
ATOM 777 C CA . VAL A 1 93 ? 0.264 1.650 12.985 1.00 79.75 93 VAL A CA 1
ATOM 778 C C . VAL A 1 93 ? 1.089 0.844 13.991 1.00 79.75 93 VAL A C 1
ATOM 780 O O . VAL A 1 93 ? 0.948 -0.372 14.067 1.00 79.75 93 VAL A O 1
ATOM 783 N N . LYS A 1 94 ? 1.914 1.510 14.805 1.00 76.94 94 LYS A N 1
ATOM 784 C CA . LYS A 1 94 ? 2.729 0.862 15.846 1.00 76.94 94 LYS A CA 1
ATOM 785 C C . LYS A 1 94 ? 1.899 0.268 16.984 1.00 76.94 94 LYS A C 1
ATOM 787 O O . LYS A 1 94 ? 2.356 -0.674 17.620 1.00 76.94 94 LYS A O 1
ATOM 792 N N . MET A 1 95 ? 0.732 0.844 17.265 1.00 78.81 95 MET A N 1
ATOM 793 C CA . MET A 1 95 ? -0.185 0.390 18.317 1.00 78.81 95 MET A CA 1
ATOM 794 C C . MET A 1 95 ? -1.281 -0.544 17.786 1.00 78.81 95 MET A C 1
ATOM 796 O O . MET A 1 95 ? -2.104 -1.028 18.563 1.00 78.81 95 MET A O 1
ATOM 800 N N . ALA A 1 96 ? -1.324 -0.786 16.473 1.00 77.94 96 ALA A N 1
ATOM 801 C CA . ALA A 1 96 ? -2.339 -1.626 15.864 1.00 77.94 96 ALA A CA 1
ATOM 802 C C . ALA A 1 96 ? -2.201 -3.081 16.349 1.00 77.94 96 ALA A C 1
ATOM 804 O O . ALA A 1 96 ? -1.088 -3.602 16.440 1.00 77.94 96 ALA A O 1
ATOM 805 N N . PRO A 1 97 ? -3.319 -3.772 16.638 1.00 77.12 97 PRO A N 1
ATOM 806 C CA . PRO A 1 97 ? -3.272 -5.176 17.017 1.00 77.12 97 PRO A CA 1
ATOM 807 C C . PRO A 1 97 ? -2.801 -6.037 15.838 1.00 77.12 97 PRO A C 1
ATOM 809 O O . PRO A 1 97 ? -3.126 -5.758 14.680 1.00 77.12 97 PRO A O 1
ATOM 812 N N . GLU A 1 98 ? -2.121 -7.148 16.128 1.00 73.00 98 GLU A N 1
ATOM 813 C CA . GLU A 1 98 ? -1.589 -8.064 15.102 1.00 73.00 98 GLU A CA 1
ATOM 814 C C . GLU A 1 98 ? -2.661 -8.656 14.173 1.00 73.00 98 GLU A C 1
ATOM 816 O O . GLU A 1 98 ? -2.369 -9.082 13.052 1.00 73.00 98 GLU A O 1
ATOM 821 N N . SER A 1 99 ? -3.917 -8.687 14.627 1.00 73.38 99 SER A N 1
ATOM 822 C CA . SER A 1 99 ? -5.070 -9.098 13.822 1.00 73.38 99 SER A CA 1
ATOM 823 C C . SER A 1 99 ? -5.379 -8.130 12.676 1.00 73.38 99 SER A C 1
ATOM 825 O O . SER A 1 99 ? -5.956 -8.553 11.677 1.00 73.38 99 SER A O 1
ATOM 827 N N . VAL A 1 100 ? -4.989 -6.859 12.811 1.00 68.19 100 VAL A N 1
ATOM 828 C CA . VAL A 1 100 ? -5.184 -5.796 11.815 1.00 68.19 100 VAL A CA 1
ATOM 829 C C . VAL A 1 100 ? -3.894 -5.548 11.038 1.00 68.19 100 VAL A C 1
ATOM 831 O O . VAL A 1 100 ? -3.933 -5.444 9.814 1.00 68.19 100 VAL A O 1
ATOM 834 N N . MET A 1 101 ? -2.749 -5.486 11.723 1.00 70.56 101 MET A N 1
ATOM 835 C CA . MET A 1 101 ? -1.452 -5.245 11.094 1.00 70.56 101 MET A CA 1
ATOM 836 C C . MET A 1 101 ? -0.375 -6.103 11.753 1.00 70.56 101 MET A C 1
ATOM 838 O O . MET A 1 101 ? -0.022 -5.896 12.907 1.00 70.56 101 MET A O 1
ATOM 842 N N . SER A 1 102 ? 0.162 -7.079 11.017 1.00 70.00 102 SER A N 1
ATOM 843 C CA . SER A 1 102 ? 1.204 -7.978 11.524 1.00 70.00 102 SER A CA 1
ATOM 844 C C . SER A 1 102 ? 2.494 -7.803 10.735 1.00 70.00 102 SER A C 1
ATOM 846 O O . SER A 1 102 ? 2.608 -8.233 9.583 1.00 70.00 102 SER A O 1
ATOM 848 N N . PHE A 1 103 ? 3.499 -7.219 11.390 1.00 70.81 103 PHE A N 1
ATOM 849 C CA . PHE A 1 103 ? 4.847 -7.123 10.835 1.00 70.81 103 PHE A CA 1
ATOM 850 C C . PHE A 1 103 ? 5.453 -8.507 10.566 1.00 70.81 103 PHE A C 1
ATOM 852 O O . PHE A 1 103 ? 6.143 -8.693 9.565 1.00 70.81 103 PHE A O 1
ATOM 859 N N . GLN A 1 104 ? 5.155 -9.499 11.411 1.00 66.81 104 GLN A N 1
ATOM 860 C CA . GLN A 1 104 ? 5.628 -10.872 11.234 1.00 66.81 104 GLN A CA 1
ATOM 861 C C . GLN A 1 104 ? 5.075 -11.503 9.951 1.00 66.81 104 GLN A C 1
ATOM 863 O O . GLN A 1 104 ? 5.836 -12.103 9.189 1.00 66.81 104 GLN A O 1
ATOM 868 N N . ARG A 1 105 ? 3.769 -11.348 9.679 1.00 67.38 105 ARG A N 1
ATOM 869 C CA . ARG A 1 105 ? 3.153 -11.839 8.434 1.00 67.38 105 ARG A CA 1
ATOM 870 C C . ARG A 1 105 ? 3.738 -11.141 7.214 1.00 67.38 105 ARG A C 1
ATOM 872 O O . ARG A 1 105 ? 4.147 -11.824 6.281 1.00 67.38 105 ARG A O 1
ATOM 879 N N . PHE A 1 106 ? 3.858 -9.815 7.264 1.00 71.56 106 PHE A N 1
ATOM 880 C CA . PHE A 1 106 ? 4.476 -9.040 6.189 1.00 71.56 106 PHE A CA 1
ATOM 881 C C . PHE A 1 106 ? 5.928 -9.472 5.929 1.00 71.56 106 PHE A C 1
ATOM 883 O O . PHE A 1 106 ? 6.316 -9.693 4.786 1.00 71.56 106 PHE A O 1
ATOM 890 N N . SER A 1 107 ? 6.720 -9.661 6.986 1.00 69.44 107 SER A N 1
ATOM 891 C CA . SER A 1 107 ? 8.128 -10.061 6.879 1.00 69.44 107 SER A CA 1
ATOM 892 C C . SER A 1 107 ? 8.288 -11.471 6.321 1.00 69.44 107 SER A C 1
ATOM 894 O O . SER A 1 107 ? 9.145 -11.688 5.469 1.00 69.44 107 SER A O 1
ATOM 896 N N . ARG A 1 108 ? 7.447 -12.422 6.754 1.00 71.31 108 ARG A N 1
ATOM 897 C CA . ARG A 1 108 ? 7.420 -13.776 6.182 1.00 71.31 108 ARG A CA 1
ATOM 898 C C . ARG A 1 108 ? 7.023 -13.746 4.714 1.00 71.31 108 ARG A C 1
ATOM 900 O O . ARG A 1 108 ? 7.666 -14.412 3.919 1.00 71.31 108 ARG A O 1
ATOM 907 N N . GLN A 1 109 ? 6.014 -12.961 4.346 1.00 70.62 109 GLN A N 1
ATOM 908 C CA . GLN A 1 109 ? 5.596 -12.831 2.953 1.00 70.62 109 GLN A CA 1
ATOM 909 C C . GLN A 1 109 ? 6.710 -12.229 2.088 1.00 70.62 109 GLN A C 1
ATOM 911 O O . GLN A 1 109 ? 7.030 -12.793 1.049 1.00 70.62 109 GLN A O 1
ATOM 916 N N . ALA A 1 110 ? 7.363 -11.156 2.541 1.00 69.00 110 ALA A N 1
ATOM 917 C CA . ALA A 1 110 ? 8.505 -10.567 1.840 1.00 69.00 110 ALA A CA 1
ATOM 918 C C . ALA A 1 110 ? 9.667 -11.566 1.682 1.00 69.00 110 ALA A C 1
ATOM 920 O O . ALA A 1 110 ? 10.209 -11.711 0.591 1.00 69.00 110 ALA A O 1
ATOM 921 N N . PHE A 1 111 ? 9.996 -12.304 2.746 1.00 70.25 111 PHE A N 1
ATOM 922 C CA . PHE A 1 111 ? 11.039 -13.331 2.717 1.00 70.25 111 PHE A CA 1
ATOM 923 C C . PHE A 1 111 ? 10.696 -14.504 1.787 1.00 70.25 111 PHE A C 1
ATOM 925 O O . PHE A 1 111 ? 11.554 -14.993 1.059 1.00 70.25 111 PHE A O 1
ATOM 932 N N . LEU A 1 112 ? 9.443 -14.962 1.784 1.00 65.94 112 LEU A N 1
ATOM 933 C CA . LEU A 1 112 ? 8.999 -16.035 0.894 1.00 65.94 112 LEU A CA 1
ATOM 934 C C . LEU A 1 112 ? 9.055 -15.602 -0.572 1.00 65.94 112 LEU A C 1
ATOM 936 O O . LEU A 1 112 ? 9.482 -16.394 -1.405 1.00 65.94 112 LEU A O 1
ATOM 940 N N . LEU A 1 113 ? 8.687 -14.353 -0.877 1.00 66.88 113 LEU A N 1
ATOM 941 C CA . LEU A 1 113 ? 8.826 -13.787 -2.222 1.00 66.88 113 LEU A CA 1
ATOM 942 C C . LEU A 1 113 ? 10.298 -13.733 -2.663 1.00 66.88 113 LEU A C 1
ATOM 944 O O . LEU A 1 113 ? 10.589 -14.049 -3.816 1.00 66.88 113 LEU A O 1
ATOM 948 N N . ASP A 1 114 ? 11.221 -13.411 -1.747 1.00 64.50 114 ASP A N 1
ATOM 949 C CA . ASP A 1 114 ? 12.666 -13.490 -2.000 1.00 64.50 114 ASP A CA 1
ATOM 950 C C . ASP A 1 114 ? 13.123 -14.928 -2.290 1.00 64.50 114 ASP A C 1
ATOM 952 O O . ASP A 1 114 ? 13.911 -15.142 -3.209 1.00 64.50 114 ASP A O 1
ATOM 956 N N . TYR A 1 115 ? 12.615 -15.910 -1.541 1.00 61.62 115 TYR A N 1
ATOM 957 C CA . TYR A 1 115 ? 12.996 -17.318 -1.685 1.00 61.62 115 TYR A CA 1
ATOM 958 C C . TYR A 1 115 ? 12.573 -17.923 -3.033 1.00 61.62 115 TYR A C 1
ATOM 960 O O . TYR A 1 115 ? 13.319 -18.705 -3.617 1.00 61.62 115 TYR A O 1
ATOM 968 N N . ILE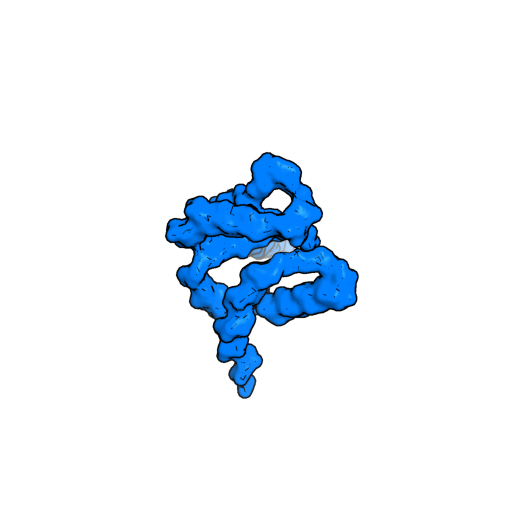 A 1 116 ? 11.396 -17.554 -3.545 1.00 55.78 116 ILE A N 1
ATOM 969 C CA . ILE A 1 116 ? 10.843 -18.121 -4.787 1.00 55.78 116 ILE A CA 1
ATOM 970 C C . ILE A 1 116 ? 11.164 -17.295 -6.044 1.00 55.78 116 ILE A C 1
ATOM 972 O O . ILE A 1 116 ? 10.621 -17.586 -7.107 1.00 55.78 116 ILE A O 1
ATOM 976 N N . ASN A 1 117 ? 12.009 -16.259 -5.942 1.00 59.97 117 ASN A N 1
ATOM 977 C CA . ASN A 1 117 ? 12.266 -15.287 -7.018 1.00 59.97 117 ASN A CA 1
ATOM 978 C C . ASN A 1 117 ? 10.982 -14.662 -7.609 1.00 59.97 117 ASN A C 1
ATOM 980 O O . ASN A 1 117 ? 10.938 -14.303 -8.787 1.00 59.97 117 ASN A O 1
ATOM 984 N N . ALA A 1 118 ? 9.928 -14.527 -6.801 1.00 59.09 118 ALA A N 1
ATOM 985 C CA . ALA A 1 118 ? 8.687 -13.897 -7.237 1.00 59.09 118 ALA A CA 1
ATOM 986 C C . ALA A 1 118 ? 8.857 -12.373 -7.369 1.00 59.09 118 ALA A C 1
ATOM 988 O O . ALA A 1 118 ? 9.758 -11.789 -6.754 1.00 59.09 118 ALA A O 1
ATOM 989 N N . PRO A 1 119 ? 7.974 -11.704 -8.135 1.00 58.16 119 PRO A N 1
ATOM 990 C CA . PRO A 1 119 ? 7.946 -10.252 -8.209 1.00 58.16 119 PRO A CA 1
ATOM 991 C C . PRO A 1 119 ? 7.890 -9.630 -6.811 1.00 58.16 119 PRO A C 1
ATOM 993 O O . PRO A 1 119 ? 6.968 -9.872 -6.030 1.00 58.16 119 PRO A O 1
ATOM 996 N N . LYS A 1 120 ? 8.916 -8.845 -6.478 1.00 60.00 120 LYS A N 1
ATOM 997 C CA . LYS A 1 120 ? 9.055 -8.248 -5.150 1.00 60.00 120 LYS A CA 1
ATOM 998 C C . LYS A 1 120 ? 8.199 -6.985 -5.056 1.00 60.00 120 LYS A C 1
ATOM 1000 O O . LYS A 1 120 ? 8.188 -6.191 -5.999 1.00 60.00 120 LYS A O 1
ATOM 1005 N N . PRO A 1 121 ? 7.566 -6.710 -3.903 1.00 57.03 121 PRO A N 1
ATOM 1006 C CA . PRO A 1 121 ? 7.164 -5.354 -3.572 1.00 57.03 121 PRO A CA 1
ATOM 1007 C C . PRO A 1 121 ? 8.424 -4.480 -3.600 1.00 57.03 121 PRO A C 1
ATOM 1009 O O . PRO A 1 121 ? 9.440 -4.823 -2.995 1.00 57.03 121 PRO A O 1
ATOM 1012 N N . THR A 1 122 ? 8.394 -3.369 -4.328 1.00 54.31 122 THR A N 1
ATOM 1013 C CA . THR A 1 122 ? 9.585 -2.527 -4.523 1.00 54.31 122 THR A CA 1
ATOM 1014 C C . THR A 1 122 ? 10.212 -2.055 -3.211 1.00 54.31 122 THR A C 1
ATOM 1016 O O . THR A 1 122 ? 9.502 -1.655 -2.287 1.00 54.31 122 THR A O 1
ATOM 1019 N N . ALA A 1 123 ? 11.552 -2.038 -3.167 1.00 52.62 123 ALA A N 1
ATOM 1020 C CA . ALA A 1 123 ? 12.391 -1.854 -1.972 1.00 52.62 123 ALA A CA 1
ATOM 1021 C C . ALA A 1 123 ? 12.108 -0.591 -1.126 1.00 52.62 123 ALA A C 1
ATOM 1023 O O . ALA A 1 123 ? 12.468 -0.543 0.050 1.00 52.62 123 ALA A O 1
ATOM 1024 N N . MET A 1 124 ? 11.425 0.407 -1.694 1.00 43.91 124 MET A N 1
ATOM 1025 C CA . MET A 1 124 ? 11.050 1.659 -1.027 1.00 43.91 124 MET A CA 1
ATOM 1026 C C . MET A 1 124 ? 9.882 1.511 -0.036 1.00 43.91 124 MET A C 1
ATOM 1028 O O . MET A 1 124 ? 9.870 2.184 0.990 1.00 43.91 124 MET A O 1
ATOM 1032 N N . ALA A 1 125 ? 8.918 0.623 -0.297 1.00 47.91 125 ALA A N 1
ATOM 1033 C CA . ALA A 1 125 ? 7.778 0.401 0.599 1.00 47.91 125 ALA A CA 1
ATOM 1034 C C . ALA A 1 125 ? 8.159 -0.243 1.959 1.00 47.91 125 ALA A C 1
ATOM 1036 O O . ALA A 1 125 ? 7.641 0.195 2.986 1.00 47.91 125 ALA A O 1
ATOM 1037 N N . PRO A 1 126 ? 9.076 -1.232 2.032 1.00 51.44 126 PRO A N 1
ATOM 1038 C CA . PRO A 1 126 ? 9.465 -1.843 3.307 1.00 51.44 126 PRO A CA 1
ATOM 1039 C C . PRO A 1 126 ? 10.508 -1.052 4.118 1.00 51.44 126 PRO A C 1
ATOM 1041 O O . PRO A 1 126 ? 10.718 -1.373 5.289 1.00 51.44 126 PRO A O 1
ATOM 1044 N N . HIS A 1 127 ? 11.177 -0.035 3.555 1.00 47.72 127 HIS A N 1
ATOM 1045 C CA . HIS A 1 127 ? 12.291 0.644 4.244 1.00 47.72 127 HIS A CA 1
ATOM 1046 C C . HIS A 1 127 ? 11.866 1.510 5.443 1.00 47.72 127 HIS A C 1
ATOM 1048 O O . HIS A 1 127 ? 12.652 1.694 6.367 1.00 47.72 127 HIS A O 1
ATOM 1054 N N . ILE A 1 128 ? 10.610 1.964 5.497 1.00 47.78 128 ILE A N 1
ATOM 1055 C CA . ILE A 1 128 ? 10.082 2.757 6.627 1.00 47.78 128 ILE A CA 1
ATOM 1056 C C . ILE A 1 128 ? 9.663 1.853 7.811 1.00 47.78 128 ILE A C 1
ATOM 1058 O O . ILE A 1 128 ? 9.524 2.303 8.943 1.00 47.78 128 ILE A O 1
ATOM 1062 N N . VAL A 1 129 ? 9.513 0.547 7.573 1.00 52.25 129 VAL A N 1
ATOM 1063 C CA . VAL A 1 129 ? 8.870 -0.402 8.498 1.00 52.25 129 VAL A CA 1
ATOM 1064 C C . VAL A 1 129 ? 9.877 -1.028 9.483 1.00 52.25 129 VAL A C 1
ATOM 1066 O O . VAL A 1 129 ? 9.524 -1.345 10.614 1.00 52.25 129 VAL A O 1
ATOM 1069 N N . ARG A 1 130 ? 11.154 -1.192 9.110 1.00 52.06 130 ARG A N 1
ATOM 1070 C CA . ARG A 1 130 ? 12.097 -2.024 9.892 1.00 52.06 130 ARG A CA 1
ATOM 1071 C C . ARG A 1 130 ? 12.664 -1.381 11.167 1.00 52.06 130 ARG A C 1
ATOM 1073 O O . ARG A 1 130 ? 12.957 -2.110 12.108 1.00 52.06 130 ARG A O 1
ATOM 1080 N N . GLY A 1 131 ? 12.833 -0.058 11.219 1.00 47.66 131 GLY A N 1
ATOM 1081 C CA . GLY A 1 131 ? 13.505 0.605 12.351 1.00 47.66 131 GLY A CA 1
ATOM 1082 C C . GLY A 1 131 ? 12.622 0.787 13.591 1.00 47.66 131 GLY A C 1
ATOM 1083 O O . GLY A 1 131 ? 13.048 0.501 14.708 1.00 47.66 131 GLY A O 1
ATOM 1084 N N . ASP A 1 132 ? 11.375 1.227 13.397 1.00 48.44 132 ASP A N 1
ATOM 1085 C CA . ASP A 1 132 ? 10.513 1.693 14.495 1.00 48.44 132 ASP A CA 1
ATOM 1086 C C . ASP A 1 132 ? 9.450 0.693 14.967 1.00 48.44 132 ASP A C 1
ATOM 1088 O O . ASP A 1 132 ? 8.913 0.860 16.066 1.00 48.44 132 ASP A O 1
ATOM 1092 N N . LEU A 1 133 ? 9.153 -0.349 14.180 1.00 53.41 133 LEU A N 1
ATOM 1093 C CA . LEU A 1 133 ? 8.203 -1.407 14.561 1.00 53.41 133 LEU A CA 1
ATOM 1094 C C . LEU A 1 133 ? 8.845 -2.511 15.412 1.00 53.41 133 LEU A C 1
ATOM 1096 O O . LEU A 1 133 ? 8.139 -3.242 16.099 1.00 53.41 133 LEU A O 1
ATOM 1100 N N . ASN A 1 134 ? 10.178 -2.587 15.447 1.00 50.75 134 ASN A N 1
ATOM 1101 C CA . ASN A 1 134 ? 10.907 -3.591 16.226 1.00 50.75 134 ASN A CA 1
ATOM 1102 C C . ASN A 1 134 ? 11.005 -3.288 17.732 1.00 50.75 134 ASN A C 1
ATOM 1104 O O . ASN A 1 134 ? 11.475 -4.137 18.483 1.00 50.75 134 ASN A O 1
ATOM 1108 N N . LYS A 1 135 ? 10.551 -2.121 18.214 1.00 51.88 135 LYS A N 1
ATOM 1109 C CA . LYS A 1 135 ? 10.688 -1.756 19.639 1.00 51.88 135 LYS A CA 1
ATOM 1110 C C . LYS A 1 135 ? 9.743 -2.507 20.592 1.00 51.88 135 LYS A C 1
ATOM 1112 O O . LYS A 1 135 ? 9.997 -2.486 21.787 1.00 51.88 135 LYS A O 1
ATOM 1117 N N . HIS A 1 136 ? 8.706 -3.191 20.093 1.00 48.22 136 HIS A N 1
ATOM 1118 C CA . HIS A 1 136 ? 7.742 -3.934 20.929 1.00 48.22 136 HIS A CA 1
ATOM 1119 C C . HIS A 1 136 ? 7.777 -5.463 20.751 1.00 48.22 136 HIS A C 1
ATOM 1121 O O . HIS A 1 136 ? 6.961 -6.160 21.339 1.00 48.22 136 HIS A O 1
ATOM 1127 N N . LEU A 1 137 ? 8.729 -6.013 19.989 1.00 49.44 137 LEU A N 1
ATOM 1128 C CA . LEU A 1 137 ? 8.843 -7.467 19.770 1.00 49.44 137 LEU A CA 1
ATOM 1129 C C . LEU A 1 137 ? 9.671 -8.200 20.846 1.00 49.44 137 LEU A C 1
ATOM 1131 O O . LEU A 1 137 ? 9.972 -9.378 20.682 1.00 49.44 137 LEU A O 1
ATOM 1135 N N . GLY A 1 138 ? 10.055 -7.517 21.930 1.00 42.16 138 GLY A N 1
ATOM 1136 C CA . GLY A 1 138 ? 11.011 -8.025 22.921 1.00 42.16 138 GLY A CA 1
ATOM 1137 C C . GLY A 1 138 ? 10.606 -7.897 24.389 1.00 42.16 138 GLY A C 1
ATOM 1138 O O . GLY A 1 138 ? 11.485 -7.983 25.235 1.00 42.16 138 GLY A O 1
ATOM 1139 N N . SER A 1 139 ? 9.331 -7.677 24.720 1.00 37.72 139 SER A N 1
ATOM 1140 C CA . SER A 1 139 ? 8.875 -7.695 26.119 1.00 37.72 139 SER A CA 1
ATOM 1141 C C . SER A 1 139 ? 8.078 -8.968 26.414 1.00 37.72 139 SER A C 1
ATOM 1143 O O . SER A 1 139 ? 6.848 -8.964 26.327 1.00 37.72 139 SER A O 1
ATOM 1145 N N . TYR A 1 140 ? 8.805 -10.038 26.735 1.00 36.78 140 TYR A N 1
ATOM 1146 C CA . TYR A 1 140 ? 8.343 -11.141 27.579 1.00 36.78 140 TYR A CA 1
ATOM 1147 C C . TYR A 1 140 ? 9.153 -11.116 28.872 1.00 36.78 140 TYR A C 1
ATOM 1149 O O . TYR A 1 140 ? 10.366 -10.813 28.776 1.00 36.78 140 TYR A O 1
#

Sequence (140 aa):
MSRLLQYGCALLAFGVCWLIQRRLSRRRYDLDKLPFVRFEENDTPERYVADSRSVLHSGYVQYLKNGIPFRMRNPVDPDHPQVILPFKYLNEVKMAPESVMSFQRFSRQAFLLDYINAPKPTAMAPHIVRGDLNKHLGSY

Foldseek 3Di:
DVVVVVVVVVVVVVVVVVVVVVVVVVPPPPLVPAAEFADPPDRALVCCLVPVVVSVVVCCVPAQVVQGKHWYADSVDRPDTDIDGHPVCVVVQLPDDCVVPNPVVVVVVQVVCVVVVHRHNDPVVCPVPPPPSPPPPPDD

pLDDT: mean 74.35, std 14.87, range [36.78, 93.81]

Organism: Colletotrichum higginsianum (strain IMI 349063) (NCBI:txid759273)

Secondary structure (DSSP, 8-state):
-HHHHHHHHHHHHHHHHHHHHHHHHTTS--GGGS-EE--SS---HHHHHHHHHHHHHHHHHHTGGGT--EEE--SS-TTSPEEE--GGGHHHHHHS-TTT--HHHHHHHHHHHHHTTPPPPPTTTTTTTTTTSGGGTT--